Protein AF-A0A942XYI8-F1 (afdb_monomer_lite)

Structure (mmCIF, N/CA/C/O backbone):
data_AF-A0A942XYI8-F1
#
_entry.id   AF-A0A942XYI8-F1
#
loop_
_atom_site.group_PDB
_atom_site.id
_atom_site.type_symbol
_atom_site.label_atom_id
_atom_site.label_alt_id
_atom_site.label_comp_id
_atom_site.label_asym_id
_atom_site.label_entity_id
_atom_site.label_seq_id
_atom_site.pdbx_PDB_ins_code
_atom_site.Cartn_x
_atom_site.Cartn_y
_atom_site.Cartn_z
_atom_site.occupancy
_atom_site.B_iso_or_equiv
_atom_site.auth_seq_id
_atom_site.auth_comp_id
_atom_site.auth_asym_id
_atom_site.auth_atom_id
_atom_site.pdbx_PDB_model_num
ATOM 1 N N . MET A 1 1 ? -16.463 -12.224 -6.361 1.00 61.50 1 MET A N 1
ATOM 2 C CA . MET A 1 1 ? -16.285 -11.635 -7.706 1.00 61.50 1 MET A CA 1
ATOM 3 C C . MET A 1 1 ? -14.887 -11.996 -8.179 1.00 61.50 1 MET A C 1
ATOM 5 O O . MET A 1 1 ? -13.958 -11.790 -7.410 1.00 61.50 1 MET A O 1
ATOM 9 N N . ASN A 1 2 ? -14.727 -12.576 -9.372 1.00 79.62 2 ASN A N 1
ATOM 10 C CA . ASN A 1 2 ? -13.398 -12.927 -9.888 1.00 79.62 2 ASN A CA 1
ATOM 11 C C . ASN A 1 2 ? -12.793 -11.692 -10.559 1.00 79.62 2 ASN A C 1
ATOM 13 O O . ASN A 1 2 ? -13.269 -11.268 -11.609 1.00 79.62 2 ASN A O 1
ATOM 17 N N . ARG A 1 3 ? -11.785 -11.090 -9.922 1.00 83.06 3 ARG A N 1
ATOM 18 C CA . ARG A 1 3 ? -11.098 -9.883 -10.396 1.00 83.06 3 ARG A CA 1
ATOM 19 C C . ARG A 1 3 ? -9.611 -10.192 -10.534 1.00 83.06 3 ARG A C 1
ATOM 21 O O . ARG A 1 3 ? -8.987 -10.621 -9.570 1.00 83.06 3 ARG A O 1
ATOM 28 N N . ILE A 1 4 ? -9.059 -9.971 -11.723 1.00 88.62 4 ILE A N 1
ATOM 29 C CA . ILE A 1 4 ? -7.613 -9.990 -11.966 1.00 88.62 4 ILE A CA 1
ATOM 30 C C . ILE A 1 4 ? -7.151 -8.537 -11.991 1.00 88.62 4 ILE A C 1
ATOM 32 O O . ILE A 1 4 ? -7.759 -7.710 -12.667 1.00 88.62 4 ILE A O 1
ATOM 36 N N . ILE A 1 5 ? -6.100 -8.228 -11.237 1.00 84.62 5 ILE A N 1
ATOM 37 C CA . ILE A 1 5 ? -5.498 -6.896 -11.178 1.00 84.62 5 ILE A CA 1
ATOM 38 C C . ILE A 1 5 ? -4.072 -7.044 -11.687 1.00 84.62 5 ILE A C 1
ATOM 40 O O . ILE A 1 5 ? -3.310 -7.853 -11.158 1.00 84.62 5 ILE A O 1
ATOM 44 N N . LEU A 1 6 ? -3.727 -6.278 -12.717 1.00 89.31 6 LEU A N 1
ATOM 45 C CA . LEU A 1 6 ? -2.380 -6.246 -13.266 1.00 89.31 6 LEU A CA 1
ATOM 46 C C . LEU A 1 6 ? -1.696 -4.960 -12.812 1.00 89.31 6 LEU A C 1
ATOM 48 O O . LEU A 1 6 ? -2.211 -3.868 -13.037 1.00 89.31 6 LEU A O 1
ATOM 52 N N . ILE A 1 7 ? -0.543 -5.104 -12.167 1.00 87.56 7 ILE A N 1
ATOM 53 C CA . ILE A 1 7 ? 0.278 -3.991 -11.692 1.00 87.56 7 ILE A CA 1
ATOM 54 C C . ILE A 1 7 ? 1.649 -4.154 -12.336 1.00 87.56 7 ILE A C 1
ATOM 56 O O . ILE A 1 7 ? 2.275 -5.203 -12.198 1.00 87.56 7 ILE A O 1
ATOM 60 N N . GLY A 1 8 ? 2.098 -3.127 -13.051 1.00 87.56 8 GLY A N 1
ATOM 61 C CA . GLY A 1 8 ? 3.414 -3.078 -13.677 1.00 87.56 8 GLY A CA 1
ATOM 62 C C . GLY A 1 8 ? 4.168 -1.833 -13.230 1.00 87.56 8 GLY A C 1
ATOM 63 O O . GLY A 1 8 ? 3.575 -0.771 -13.080 1.00 87.56 8 GLY A O 1
ATOM 64 N N . ASN A 1 9 ? 5.477 -1.963 -13.045 1.00 90.38 9 ASN A N 1
ATOM 65 C CA . ASN A 1 9 ? 6.398 -0.884 -12.677 1.00 90.38 9 ASN A CA 1
ATOM 66 C C . ASN A 1 9 ? 7.217 -0.390 -13.886 1.00 90.38 9 ASN A C 1
ATOM 68 O O . ASN A 1 9 ? 8.319 0.124 -13.727 1.00 90.38 9 ASN A O 1
ATOM 72 N N . GLY A 1 10 ? 6.710 -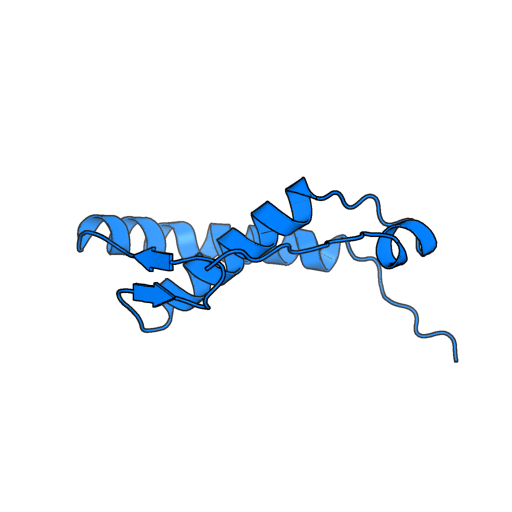0.572 -15.111 1.00 90.06 10 GLY A N 1
ATOM 73 C CA . GLY A 1 10 ? 7.441 -0.222 -16.334 1.00 90.06 10 GLY A CA 1
ATOM 74 C C . GLY A 1 10 ? 7.796 1.266 -16.427 1.00 90.06 10 GLY A C 1
ATOM 75 O O . GLY A 1 10 ? 8.869 1.596 -16.920 1.00 90.06 10 GLY A O 1
ATOM 76 N N . PHE A 1 11 ? 6.933 2.147 -15.906 1.00 90.19 11 PHE A N 1
ATOM 77 C CA . PHE A 1 11 ? 7.209 3.584 -15.801 1.00 90.19 11 PHE A CA 1
ATOM 78 C C . PHE A 1 11 ? 8.397 3.857 -14.871 1.00 90.19 11 PHE A C 1
ATOM 80 O O . PHE A 1 11 ? 9.355 4.509 -15.276 1.00 90.19 11 PHE A O 1
ATOM 87 N N . ASP A 1 12 ? 8.355 3.304 -13.660 1.00 89.62 12 ASP A N 1
ATOM 88 C CA . ASP A 1 12 ? 9.391 3.470 -12.642 1.00 89.62 12 ASP A CA 1
ATOM 89 C C . ASP A 1 12 ? 10.745 2.953 -13.152 1.00 89.62 12 ASP A C 1
ATOM 91 O O . ASP A 1 12 ? 11.750 3.662 -13.091 1.00 89.62 12 ASP A O 1
ATOM 95 N N . LEU A 1 13 ? 10.761 1.761 -13.759 1.00 88.44 13 LEU A N 1
ATOM 96 C CA . LEU A 1 13 ? 11.971 1.169 -14.336 1.00 88.44 13 LEU A CA 1
ATOM 97 C C . LEU A 1 13 ? 12.535 1.990 -15.503 1.00 88.44 13 LEU A C 1
ATOM 99 O O . LEU A 1 13 ? 13.754 2.121 -15.607 1.00 88.44 13 LEU A O 1
ATOM 103 N N . ALA A 1 14 ? 11.681 2.569 -16.355 1.00 94.25 14 ALA A N 1
ATOM 104 C CA . ALA A 1 14 ? 12.116 3.434 -17.456 1.00 94.25 14 ALA A CA 1
ATOM 105 C C . ALA A 1 14 ? 12.808 4.721 -16.970 1.00 94.25 14 ALA A C 1
ATOM 107 O O . ALA A 1 14 ? 13.607 5.295 -17.706 1.00 94.25 14 ALA A O 1
ATOM 108 N N . HIS A 1 15 ? 12.548 5.134 -15.726 1.00 90.38 15 HIS A N 1
ATOM 109 C CA . HIS A 1 15 ? 13.143 6.313 -15.091 1.00 90.38 15 HIS A CA 1
ATOM 110 C C . HIS A 1 15 ? 14.176 5.953 -14.009 1.00 90.38 15 HIS A C 1
ATOM 112 O O . HIS A 1 15 ? 14.557 6.798 -13.203 1.00 90.38 15 HIS A O 1
ATOM 118 N N . GLY A 1 16 ? 14.645 4.700 -13.971 1.00 86.25 16 GLY A N 1
ATOM 119 C CA . GLY A 1 16 ? 15.688 4.262 -13.039 1.00 86.25 16 GLY A CA 1
ATOM 120 C C . GLY A 1 16 ? 15.240 4.154 -11.577 1.00 86.25 16 GLY A C 1
ATOM 121 O O . GLY A 1 16 ? 16.086 4.052 -10.689 1.00 86.25 16 GLY A O 1
ATOM 122 N N . LEU A 1 17 ? 13.933 4.153 -11.309 1.00 86.56 17 LEU A N 1
ATOM 123 C CA . LEU A 1 17 ? 13.378 3.975 -9.972 1.00 86.56 17 LEU A CA 1
ATOM 124 C C . LEU A 1 17 ? 13.249 2.471 -9.665 1.00 86.56 17 LEU A C 1
ATOM 126 O O . LEU A 1 17 ? 12.524 1.756 -10.363 1.00 86.5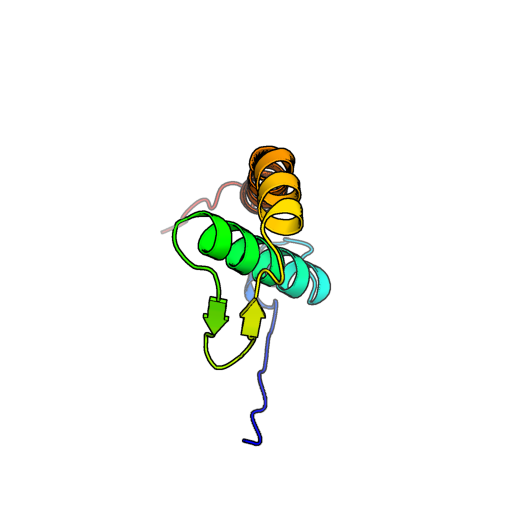6 17 LEU A O 1
ATOM 130 N N . PRO A 1 18 ? 13.919 1.955 -8.619 1.00 86.31 18 PRO A N 1
ATOM 131 C CA . PRO A 1 18 ? 13.948 0.526 -8.323 1.00 86.31 18 PRO A CA 1
ATOM 132 C C . PRO A 1 18 ? 12.726 0.100 -7.494 1.00 86.31 18 PRO A C 1
ATOM 134 O O . PRO A 1 18 ? 12.867 -0.410 -6.382 1.00 86.31 18 PRO A O 1
ATOM 137 N N . THR A 1 19 ? 11.515 0.334 -8.000 1.00 87.81 19 THR A N 1
ATOM 138 C CA . THR A 1 19 ? 10.286 -0.079 -7.310 1.00 87.81 19 THR A CA 1
ATOM 139 C C . THR A 1 19 ? 9.923 -1.521 -7.636 1.00 87.81 19 THR A C 1
ATOM 141 O O . THR A 1 19 ? 10.258 -2.065 -8.689 1.00 87.81 19 THR A O 1
ATOM 144 N N . SER A 1 20 ? 9.216 -2.166 -6.716 1.00 87.31 20 SER A N 1
ATOM 145 C CA . SER A 1 20 ? 8.739 -3.536 -6.856 1.00 87.31 20 SER A CA 1
ATOM 146 C C . SER A 1 20 ? 7.253 -3.643 -6.524 1.00 87.31 20 SER A C 1
ATOM 148 O O . SER A 1 20 ? 6.665 -2.772 -5.881 1.00 87.31 20 SER A O 1
ATOM 150 N N . TYR A 1 21 ? 6.642 -4.776 -6.874 1.00 88.38 21 TYR A N 1
ATOM 151 C CA . TYR A 1 21 ? 5.287 -5.105 -6.420 1.00 88.38 21 TYR A CA 1
ATOM 152 C C . TYR A 1 21 ? 5.136 -5.011 -4.889 1.00 88.38 21 TYR A C 1
ATOM 154 O O . TYR A 1 21 ? 4.099 -4.580 -4.385 1.00 88.38 21 TYR A O 1
ATOM 162 N N . ALA A 1 22 ? 6.175 -5.367 -4.126 1.00 88.19 22 ALA A N 1
ATOM 1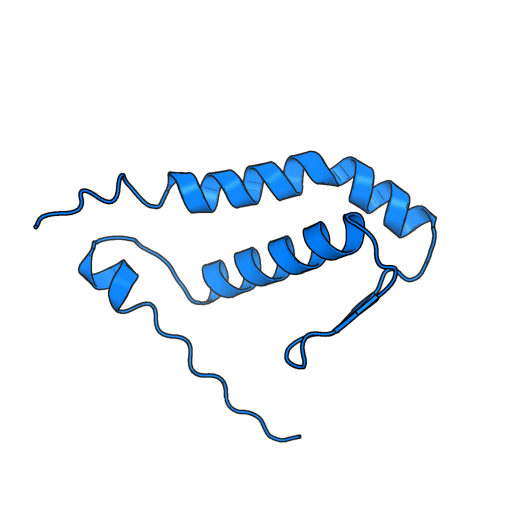63 C CA . ALA A 1 22 ? 6.135 -5.268 -2.670 1.00 88.19 22 ALA A CA 1
ATOM 164 C C . ALA A 1 22 ? 6.011 -3.812 -2.191 1.00 88.19 22 ALA A C 1
ATOM 166 O O . ALA A 1 22 ? 5.347 -3.555 -1.186 1.00 88.19 22 ALA A O 1
ATOM 167 N N . ASP A 1 23 ? 6.608 -2.861 -2.909 1.00 87.56 23 ASP A N 1
ATOM 168 C CA . ASP A 1 23 ? 6.504 -1.434 -2.591 1.00 87.56 23 ASP A CA 1
ATOM 169 C C . ASP A 1 23 ? 5.099 -0.910 -2.860 1.00 87.56 23 ASP A C 1
ATOM 171 O O . ASP A 1 23 ? 4.537 -0.227 -2.003 1.00 87.56 23 ASP A O 1
ATOM 175 N N . PHE A 1 24 ? 4.482 -1.336 -3.968 1.00 88.06 24 PHE A N 1
ATOM 176 C CA . PHE A 1 24 ? 3.072 -1.059 -4.238 1.00 88.06 24 PHE A CA 1
ATOM 177 C C . PHE A 1 24 ? 2.178 -1.540 -3.088 1.00 88.06 24 PHE A C 1
ATOM 179 O O . PHE A 1 24 ? 1.387 -0.766 -2.550 1.00 88.06 24 PHE A O 1
ATOM 186 N N . ILE A 1 25 ? 2.332 -2.798 -2.660 1.00 89.50 25 ILE A N 1
ATOM 187 C CA . ILE A 1 25 ? 1.506 -3.371 -1.589 1.00 89.50 25 ILE A CA 1
ATOM 188 C C . ILE A 1 25 ? 1.692 -2.612 -0.269 1.00 89.50 25 ILE A C 1
ATOM 190 O O . ILE A 1 25 ? 0.709 -2.304 0.406 1.00 89.50 25 ILE A O 1
ATOM 194 N N . ARG A 1 26 ? 2.931 -2.259 0.097 1.00 87.75 26 ARG A N 1
ATOM 195 C CA . ARG A 1 26 ? 3.217 -1.472 1.310 1.00 87.75 26 ARG A CA 1
ATOM 196 C C . ARG A 1 26 ? 2.595 -0.078 1.251 1.00 87.75 26 ARG A C 1
ATOM 198 O O . ARG A 1 26 ? 1.977 0.346 2.233 1.00 87.75 26 ARG A O 1
ATOM 205 N N . GLY A 1 27 ? 2.732 0.615 0.121 1.00 87.25 27 GLY A N 1
ATOM 206 C CA . GLY A 1 27 ? 2.142 1.937 -0.091 1.00 87.25 27 GLY A CA 1
ATOM 207 C C . GLY A 1 27 ? 0.618 1.888 -0.008 1.00 87.25 27 GLY A C 1
ATOM 208 O O . GLY A 1 27 ? 0.016 2.619 0.779 1.00 87.25 27 GLY A O 1
ATOM 209 N N . TYR A 1 28 ? 0.002 0.947 -0.726 1.00 88.88 28 TYR A N 1
ATOM 210 C CA . TYR A 1 28 ? -1.443 0.738 -0.717 1.00 88.88 28 TYR A CA 1
ATOM 211 C C . TYR A 1 28 ? -1.980 0.488 0.701 1.00 88.88 28 TYR A C 1
ATOM 213 O O . TYR A 1 28 ? -2.859 1.217 1.159 1.00 88.88 28 TYR A O 1
ATOM 221 N N . TYR A 1 29 ? -1.394 -0.444 1.463 1.00 87.25 29 TYR A N 1
ATOM 222 C CA . TYR A 1 29 ? -1.809 -0.683 2.853 1.00 87.25 29 TYR A CA 1
ATOM 223 C C . TYR A 1 29 ? -1.656 0.543 3.756 1.00 87.25 29 TYR A C 1
ATOM 225 O O . TYR A 1 29 ? -2.479 0.761 4.648 1.00 87.25 29 TYR A O 1
ATOM 233 N N . THR A 1 30 ? -0.600 1.330 3.557 1.00 86.44 30 THR A N 1
ATOM 234 C CA . THR A 1 30 ? -0.353 2.521 4.377 1.00 86.44 30 THR A CA 1
ATOM 235 C C . THR A 1 30 ? -1.403 3.596 4.105 1.00 86.44 30 THR A C 1
ATOM 237 O O . THR A 1 30 ? -1.951 4.156 5.054 1.00 86.44 30 THR A O 1
ATOM 240 N N . ILE A 1 31 ? -1.765 3.810 2.836 1.00 86.31 31 ILE A N 1
ATOM 241 C CA . ILE A 1 31 ? -2.848 4.719 2.438 1.00 86.31 31 ILE A CA 1
ATOM 242 C C . ILE A 1 31 ? -4.180 4.288 3.062 1.00 86.31 31 ILE A C 1
ATOM 244 O O . ILE A 1 31 ? -4.865 5.119 3.656 1.00 86.31 31 ILE A O 1
ATOM 248 N N . GLN A 1 32 ? -4.535 3.001 2.989 1.00 88.06 32 GLN A N 1
ATOM 249 C CA . GLN A 1 32 ? -5.797 2.511 3.558 1.00 88.06 32 GLN A CA 1
ATOM 250 C C . GLN A 1 32 ? -5.868 2.744 5.074 1.00 88.06 32 GLN A C 1
ATOM 252 O O . GLN A 1 32 ? -6.892 3.196 5.582 1.00 88.06 32 GLN A O 1
ATOM 257 N N . LYS A 1 33 ? -4.771 2.494 5.804 1.00 85.81 33 LYS A N 1
ATOM 258 C CA . LYS A 1 33 ? -4.702 2.743 7.254 1.00 85.81 33 LYS A CA 1
ATOM 259 C C . LYS A 1 33 ? -4.826 4.225 7.598 1.00 85.81 33 LYS A C 1
ATOM 261 O O . LYS A 1 33 ? -5.532 4.557 8.543 1.00 85.81 33 LYS A O 1
ATOM 266 N N . LEU A 1 34 ? -4.166 5.106 6.845 1.00 85.25 34 LEU A N 1
ATOM 267 C CA . LEU A 1 34 ? -4.254 6.552 7.065 1.00 85.25 34 LEU A CA 1
ATOM 268 C C . LEU A 1 34 ? -5.680 7.066 6.834 1.00 85.25 34 LEU A C 1
ATOM 270 O O . LEU A 1 34 ? -6.216 7.751 7.700 1.00 85.25 34 LEU A O 1
ATOM 274 N N . LYS A 1 35 ? -6.328 6.653 5.739 1.00 86.00 35 LYS A N 1
ATOM 275 C CA . LYS A 1 35 ? -7.733 6.997 5.464 1.00 86.00 35 LYS A CA 1
ATOM 276 C C . LYS A 1 35 ? -8.683 6.500 6.555 1.00 86.00 35 LYS A C 1
ATOM 278 O O . LYS A 1 35 ? -9.636 7.185 6.910 1.00 86.00 35 LYS A O 1
ATOM 283 N N . LEU A 1 36 ? -8.422 5.316 7.110 1.00 86.50 36 LEU A N 1
ATOM 284 C CA . LEU A 1 36 ? -9.217 4.770 8.209 1.00 86.50 36 LEU A CA 1
ATOM 285 C C . LEU A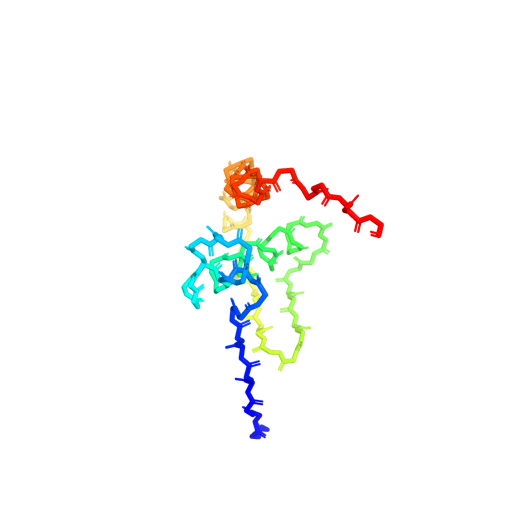 1 36 ? -9.127 5.658 9.464 1.00 86.50 36 LEU A C 1
ATOM 287 O O . LEU A 1 36 ? -10.139 5.925 10.105 1.00 86.50 36 LEU A O 1
ATOM 291 N N . LEU A 1 37 ? -7.942 6.196 9.772 1.00 83.69 37 LEU A N 1
ATOM 292 C CA . LEU A 1 37 ? -7.762 7.149 10.876 1.00 83.69 37 LEU A CA 1
ATOM 293 C C . LEU A 1 37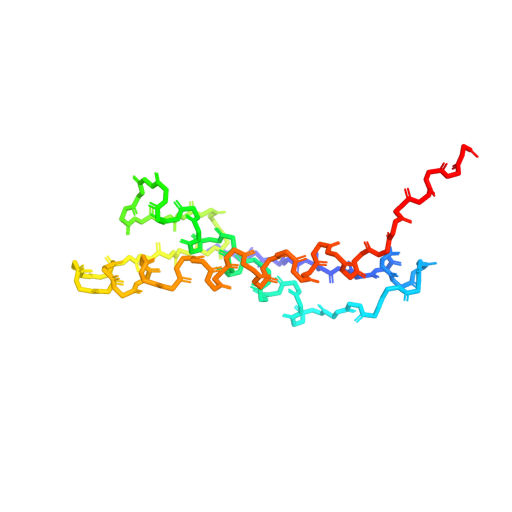 ? -8.473 8.495 10.643 1.00 83.69 37 LEU A C 1
ATOM 295 O O . LEU A 1 37 ? -8.874 9.146 11.606 1.00 83.69 37 LEU A O 1
ATOM 299 N N . GLU A 1 38 ? -8.665 8.910 9.389 1.00 83.31 38 GLU A N 1
ATOM 300 C CA . GLU A 1 38 ? -9.250 10.214 9.042 1.00 83.31 38 GLU A CA 1
ATOM 301 C C . GLU A 1 38 ? -10.769 10.316 9.239 1.00 83.31 38 GLU A C 1
ATOM 303 O O . GLU A 1 38 ? -11.285 11.431 9.297 1.00 83.31 38 GLU A O 1
ATOM 308 N N . GLY A 1 39 ? -11.506 9.210 9.406 1.00 70.06 39 GLY A N 1
ATOM 309 C CA . GLY A 1 39 ? -12.949 9.340 9.651 1.00 70.06 39 GLY A CA 1
ATOM 310 C C . GLY A 1 39 ? -13.816 8.084 9.632 1.00 70.06 39 GLY A C 1
ATOM 311 O O . GLY A 1 39 ? -15.028 8.220 9.781 1.00 70.06 39 GLY A O 1
ATOM 312 N N . GLY A 1 40 ? -13.255 6.878 9.480 1.00 69.75 40 GLY A N 1
ATOM 313 C CA . GLY A 1 40 ? -14.040 5.642 9.358 1.00 69.75 40 GLY A CA 1
ATOM 314 C C . GLY A 1 40 ? -13.632 4.550 10.349 1.00 69.75 40 GLY A C 1
ATOM 315 O O . GLY A 1 40 ? -12.473 4.426 10.721 1.00 69.75 40 GLY A O 1
ATOM 316 N N . SER A 1 41 ? -14.581 3.718 10.778 1.00 70.50 41 SER A N 1
ATOM 317 C CA . SER A 1 41 ? -14.281 2.437 11.449 1.00 70.50 41 SER A CA 1
ATOM 318 C C . SER A 1 41 ? -14.014 1.305 10.451 1.00 70.50 41 SER A C 1
ATOM 320 O O . SER A 1 41 ? -13.413 0.287 10.802 1.00 70.50 41 SER A O 1
ATOM 322 N N . GLU A 1 42 ? -14.438 1.496 9.203 1.00 77.44 42 GLU A N 1
ATOM 323 C CA . GLU A 1 42 ? -14.324 0.551 8.102 1.00 77.44 42 GLU A CA 1
ATOM 324 C C . GLU A 1 42 ? -14.081 1.307 6.793 1.00 77.44 42 GLU A C 1
ATOM 326 O O . GLU A 1 42 ? -14.678 2.355 6.546 1.00 77.44 42 GLU A O 1
ATOM 331 N N . LEU A 1 43 ? -13.205 0.755 5.959 1.00 82.75 43 LEU A N 1
ATOM 332 C CA . LEU A 1 43 ? -12.939 1.219 4.607 1.00 82.75 43 LEU A CA 1
ATOM 333 C C . LEU A 1 43 ? -12.968 0.010 3.676 1.00 82.75 43 LEU A C 1
ATOM 335 O O . LEU A 1 43 ? -12.327 -1.004 3.949 1.00 82.75 43 LEU A O 1
ATOM 339 N N . ASN A 1 44 ? -13.735 0.112 2.597 1.00 86.00 44 ASN A N 1
ATOM 340 C CA . ASN A 1 44 ? -13.820 -0.895 1.549 1.00 86.00 44 ASN A CA 1
ATOM 341 C C . ASN A 1 44 ? -13.787 -0.180 0.195 1.00 86.00 44 ASN A C 1
ATOM 343 O O . ASN A 1 44 ? -14.586 0.725 -0.032 1.00 86.00 44 ASN A O 1
ATOM 347 N N . ASP A 1 45 ? -12.843 -0.552 -0.665 1.00 86.06 45 ASP A N 1
ATOM 348 C CA . ASP A 1 45 ? -12.662 0.020 -2.006 1.00 86.06 45 ASP A CA 1
ATOM 349 C C . ASP A 1 45 ? -12.833 -1.023 -3.126 1.00 86.06 45 ASP A C 1
ATOM 351 O O . ASP A 1 45 ? -12.270 -0.887 -4.212 1.00 86.06 45 ASP A O 1
ATOM 355 N N . ASP A 1 46 ? -13.571 -2.102 -2.847 1.00 84.69 46 ASP A N 1
ATOM 356 C CA . ASP A 1 46 ? -13.778 -3.272 -3.710 1.00 84.69 46 ASP A CA 1
ATOM 357 C C . ASP A 1 46 ? -12.516 -4.101 -4.014 1.00 84.69 46 ASP A C 1
ATOM 359 O O . ASP A 1 46 ? -12.615 -5.162 -4.641 1.00 84.69 46 ASP A O 1
ATOM 363 N N . LEU A 1 47 ? -11.330 -3.646 -3.601 1.00 84.62 47 LEU A N 1
ATOM 364 C CA . LEU A 1 47 ? -10.066 -4.379 -3.696 1.00 84.62 47 LEU A CA 1
ATOM 365 C C . LEU A 1 47 ? -9.667 -4.939 -2.331 1.00 84.62 47 LEU A C 1
ATOM 367 O O . LEU A 1 47 ? -9.246 -6.092 -2.232 1.00 84.62 47 LEU A O 1
ATOM 371 N N . CYS A 1 48 ? -9.823 -4.137 -1.279 1.00 84.19 48 CYS A N 1
ATOM 372 C CA . CYS A 1 48 ? -9.500 -4.496 0.090 1.00 84.19 48 CYS A CA 1
ATOM 373 C C . CYS A 1 48 ? -10.518 -3.896 1.068 1.00 84.19 48 CYS A C 1
ATOM 375 O O . CYS A 1 48 ? -10.952 -2.754 0.921 1.00 84.19 48 CYS A O 1
ATOM 377 N N . SER A 1 49 ? -10.856 -4.661 2.110 1.00 85.50 49 SER A N 1
ATOM 378 C CA . SER A 1 49 ? -11.588 -4.157 3.273 1.00 85.50 49 SER A CA 1
ATOM 379 C C . SER A 1 49 ? -10.657 -4.105 4.478 1.00 85.50 49 SER A C 1
ATOM 381 O O . SER A 1 49 ? -10.037 -5.106 4.841 1.00 85.50 49 SER A O 1
ATOM 383 N N . VAL A 1 50 ? -10.571 -2.932 5.101 1.00 85.25 50 VAL A N 1
ATOM 384 C CA . VAL A 1 50 ? -9.818 -2.702 6.334 1.00 85.25 50 VAL A CA 1
ATOM 385 C C . VAL A 1 50 ? -10.782 -2.195 7.397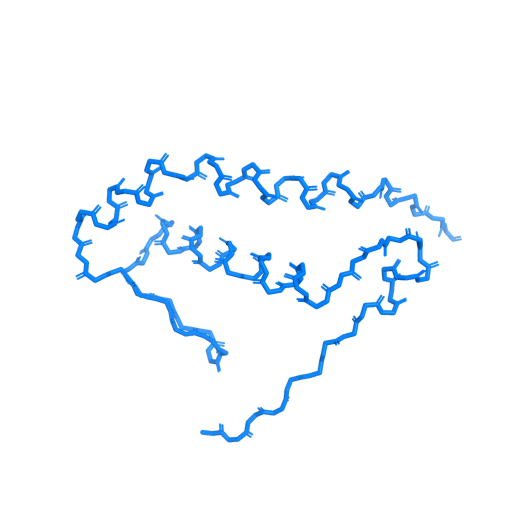 1.00 85.25 50 VAL A C 1
ATOM 387 O O . VAL A 1 50 ? -11.535 -1.250 7.165 1.00 85.25 50 VAL A O 1
ATOM 390 N N . LYS A 1 51 ? -10.756 -2.821 8.574 1.00 85.62 51 LYS A N 1
ATOM 391 C CA . LYS A 1 51 ? -11.595 -2.458 9.719 1.00 85.62 51 LYS A CA 1
ATOM 392 C C . LYS A 1 51 ? -10.744 -2.340 10.971 1.00 85.62 51 LYS A C 1
ATOM 394 O O . LYS A 1 51 ? -9.783 -3.092 11.135 1.00 85.62 51 LYS A O 1
ATOM 399 N N . ILE A 1 52 ? -11.117 -1.425 11.858 1.00 82.31 52 ILE A N 1
ATOM 400 C CA . ILE A 1 52 ? -10.586 -1.393 13.221 1.00 82.31 52 ILE A CA 1
ATOM 401 C C . ILE A 1 52 ? -11.577 -2.118 14.127 1.00 82.31 52 ILE A C 1
ATOM 403 O O . ILE A 1 52 ? -12.713 -1.679 14.294 1.00 82.31 52 ILE A O 1
ATOM 407 N N . SER A 1 53 ? -11.139 -3.237 14.700 1.00 83.38 53 SER A N 1
ATOM 408 C CA . SER A 1 53 ? -12.002 -4.145 15.459 1.00 83.38 53 SER A CA 1
ATOM 409 C C . SER A 1 53 ? -12.401 -3.595 16.827 1.00 83.38 53 SER A C 1
ATOM 411 O O . SER A 1 53 ? -13.476 -3.923 17.324 1.00 83.38 53 SER A O 1
ATOM 413 N N . ASN A 1 54 ? -11.550 -2.779 17.459 1.00 84.50 54 ASN A N 1
ATOM 414 C CA . ASN A 1 54 ? -11.826 -2.228 18.783 1.00 84.50 54 ASN A CA 1
ATOM 415 C C . ASN A 1 54 ? -11.205 -0.821 18.996 1.00 84.50 54 ASN A C 1
ATOM 417 O O . ASN A 1 54 ? -10.325 -0.395 18.244 1.00 84.50 54 ASN A O 1
ATOM 421 N N . PRO A 1 55 ? -11.637 -0.077 20.033 1.00 83.25 55 PRO A N 1
ATOM 422 C CA . PRO A 1 55 ? -11.125 1.266 20.322 1.00 83.25 55 PRO A CA 1
ATOM 423 C C . PRO A 1 55 ? -9.637 1.336 20.713 1.00 83.25 55 PRO A C 1
ATOM 425 O O . PRO A 1 55 ? -9.006 2.368 20.491 1.00 83.25 55 PRO A O 1
ATOM 428 N N . GLU A 1 56 ? -9.062 0.276 21.283 1.00 87.19 56 GLU A N 1
ATOM 429 C CA . GLU A 1 56 ? -7.641 0.225 21.657 1.00 87.19 56 GLU A CA 1
ATOM 430 C C . GLU A 1 56 ? -6.740 0.075 20.427 1.00 87.19 56 GLU A C 1
ATOM 432 O O . GLU A 1 56 ? -5.727 0.763 20.322 1.00 87.19 56 GLU A O 1
ATOM 437 N N . ASP A 1 57 ? -7.161 -0.713 19.437 1.00 84.56 57 ASP A N 1
ATOM 438 C CA . ASP A 1 57 ? -6.507 -0.814 18.132 1.00 84.56 57 ASP A CA 1
ATOM 439 C C . ASP A 1 57 ? -6.501 0.550 17.431 1.00 84.56 57 ASP A C 1
ATOM 441 O O . ASP A 1 57 ? -5.501 0.931 16.820 1.00 84.56 57 ASP A O 1
ATOM 445 N N . ARG A 1 58 ? -7.587 1.330 17.571 1.00 84.56 58 ARG A N 1
ATOM 446 C CA . ARG A 1 58 ? -7.644 2.709 17.063 1.00 84.56 58 ARG A CA 1
ATOM 447 C C . ARG A 1 58 ? -6.618 3.599 17.755 1.00 84.56 58 ARG A C 1
ATOM 449 O O . ARG A 1 58 ? -5.866 4.287 17.074 1.00 84.56 58 ARG A O 1
ATOM 456 N N . LYS A 1 59 ? -6.563 3.581 19.091 1.00 87.19 59 LYS A N 1
ATOM 457 C CA . LYS A 1 59 ? -5.587 4.371 19.865 1.00 87.19 59 LYS A CA 1
ATOM 458 C C . LYS A 1 59 ? -4.149 3.989 19.523 1.00 87.19 59 LYS A C 1
ATOM 460 O O . LYS A 1 59 ? -3.298 4.865 19.376 1.00 87.19 59 LYS A O 1
ATOM 465 N N . LEU A 1 60 ? -3.882 2.692 19.374 1.00 85.12 60 LEU A N 1
ATOM 466 C CA . LEU A 1 60 ? -2.586 2.185 18.946 1.00 85.12 60 LEU A CA 1
ATOM 467 C C . LEU A 1 60 ? -2.244 2.736 17.559 1.00 85.12 60 LEU A C 1
ATOM 469 O O . LEU A 1 60 ? -1.180 3.320 17.379 1.00 85.12 60 LEU A O 1
ATOM 473 N N . MET A 1 61 ? -3.162 2.626 16.600 1.00 83.31 61 MET A N 1
ATOM 474 C CA . MET A 1 61 ? -2.959 3.097 15.231 1.00 83.31 61 MET A CA 1
ATOM 475 C C . MET A 1 61 ? -2.748 4.620 15.152 1.00 83.31 61 MET A C 1
ATOM 477 O O . MET A 1 61 ? -1.854 5.065 14.435 1.00 83.31 61 MET A O 1
ATOM 481 N N . GLU A 1 62 ? -3.477 5.415 15.943 1.00 85.88 62 GLU A N 1
ATOM 482 C CA . GLU A 1 62 ? -3.256 6.866 16.077 1.00 85.88 62 GLU A CA 1
ATOM 483 C C . GLU A 1 62 ? -1.853 7.188 16.609 1.00 85.88 62 GLU A C 1
ATOM 485 O O . GLU A 1 62 ? -1.170 8.067 16.083 1.00 85.88 62 GLU A O 1
ATOM 490 N N . LYS A 1 63 ? -1.352 6.426 17.591 1.00 86.69 63 LYS A N 1
ATOM 491 C CA . LYS A 1 63 ? 0.027 6.576 18.088 1.00 86.69 63 LYS A CA 1
ATOM 492 C C . LYS A 1 63 ? 1.068 6.314 16.991 1.00 86.69 63 LYS A C 1
ATOM 494 O O . LYS A 1 63 ? 2.128 6.937 16.984 1.00 86.69 63 LYS A O 1
ATOM 499 N N . PHE A 1 64 ? 0.767 5.417 16.052 1.00 82.56 64 PHE A N 1
ATOM 500 C CA . PHE A 1 64 ? 1.619 5.121 14.899 1.00 82.56 64 PHE A CA 1
ATOM 501 C C . PHE A 1 64 ? 1.371 6.038 13.692 1.00 82.56 64 PHE A C 1
ATOM 503 O O . PHE A 1 64 ? 2.112 5.935 12.714 1.00 82.56 64 PHE A O 1
ATOM 510 N N . ARG A 1 65 ? 0.402 6.964 13.741 1.00 84.50 65 ARG A N 1
ATOM 511 C CA . ARG A 1 65 ? 0.022 7.814 12.599 1.00 84.50 65 ARG A CA 1
ATOM 512 C C . ARG A 1 65 ? 1.213 8.552 11.994 1.00 84.50 65 ARG A C 1
ATOM 514 O O . ARG A 1 65 ? 1.428 8.474 10.792 1.00 84.50 65 ARG A O 1
ATOM 521 N N . TRP A 1 66 ? 2.039 9.182 12.828 1.00 81.75 66 TRP A N 1
ATOM 522 C CA . TRP A 1 66 ? 3.255 9.870 12.379 1.00 81.75 66 TRP A CA 1
ATOM 523 C C . TRP A 1 66 ? 4.256 8.922 11.692 1.00 81.75 66 TRP A C 1
ATOM 525 O O . TRP A 1 66 ? 4.842 9.282 10.675 1.00 81.75 66 TRP A O 1
ATOM 535 N N . MET A 1 67 ? 4.409 7.682 12.175 1.00 79.94 67 MET A N 1
ATOM 536 C CA . MET A 1 67 ? 5.265 6.685 11.514 1.00 79.94 67 MET A CA 1
ATOM 537 C C . MET A 1 67 ? 4.704 6.240 10.161 1.00 79.94 67 MET A C 1
ATOM 539 O O . MET A 1 67 ? 5.471 6.038 9.221 1.00 79.94 67 MET A O 1
ATOM 543 N N . LEU A 1 68 ? 3.382 6.094 10.048 1.00 78.44 68 LEU A N 1
ATOM 544 C CA . LEU A 1 68 ? 2.719 5.762 8.785 1.00 78.44 68 LEU A CA 1
ATOM 545 C C . LEU A 1 68 ? 2.892 6.898 7.765 1.00 78.44 68 LEU A C 1
ATOM 547 O O . LEU A 1 68 ? 3.293 6.640 6.631 1.00 78.44 68 LEU A O 1
ATOM 551 N N . SER A 1 69 ? 2.694 8.151 8.187 1.00 75.75 69 SER A N 1
ATOM 552 C CA . SER A 1 69 ? 2.907 9.333 7.344 1.00 75.75 69 SER A CA 1
ATOM 553 C C . SER A 1 69 ? 4.363 9.474 6.891 1.00 75.75 69 SER A C 1
ATOM 555 O O . SER A 1 69 ? 4.621 9.758 5.725 1.00 75.75 69 SER A O 1
ATOM 557 N N . ASN A 1 70 ? 5.328 9.213 7.776 1.00 74.38 70 ASN A N 1
ATOM 558 C CA . ASN A 1 70 ? 6.746 9.290 7.423 1.00 74.38 70 ASN A CA 1
ATOM 559 C C . ASN A 1 70 ? 7.185 8.181 6.474 1.00 74.38 70 ASN A C 1
ATOM 561 O O . ASN A 1 70 ? 7.968 8.437 5.564 1.00 74.38 70 ASN A O 1
ATOM 565 N N . ASN A 1 71 ? 6.693 6.954 6.666 1.00 66.38 71 ASN A N 1
ATOM 566 C CA . ASN A 1 71 ? 6.980 5.873 5.731 1.00 66.38 71 ASN A CA 1
ATOM 567 C C . ASN A 1 71 ? 6.428 6.200 4.338 1.00 66.38 71 ASN A C 1
ATOM 569 O O . ASN A 1 71 ? 7.154 6.007 3.371 1.00 66.38 71 ASN A O 1
ATOM 573 N N . MET A 1 72 ? 5.228 6.791 4.227 1.00 66.06 72 MET A N 1
ATOM 574 C CA . MET A 1 72 ? 4.730 7.322 2.947 1.00 66.06 72 MET A CA 1
ATOM 575 C C . MET A 1 72 ? 5.638 8.404 2.364 1.00 66.06 72 MET A C 1
ATOM 577 O O . MET A 1 72 ? 5.960 8.345 1.181 1.00 66.06 72 MET A O 1
ATOM 581 N N . LEU A 1 73 ? 6.100 9.356 3.181 1.00 59.88 73 LEU A N 1
ATOM 582 C CA . LEU A 1 73 ? 7.015 10.404 2.723 1.00 59.88 73 LEU A CA 1
ATOM 583 C C . LEU A 1 73 ? 8.322 9.827 2.164 1.00 59.88 73 LEU A C 1
ATOM 585 O O . LEU A 1 73 ? 8.835 10.340 1.179 1.00 59.88 73 LEU A O 1
ATOM 589 N N . ARG A 1 74 ? 8.856 8.746 2.750 1.00 59.75 74 ARG A N 1
ATOM 590 C CA . ARG A 1 74 ? 10.058 8.070 2.227 1.00 59.75 74 ARG A CA 1
ATOM 591 C C . ARG A 1 74 ? 9.831 7.457 0.849 1.00 59.75 74 ARG A C 1
ATOM 593 O O . ARG A 1 74 ? 10.761 7.447 0.052 1.00 59.75 74 ARG A O 1
ATOM 600 N N . TYR A 1 75 ? 8.623 6.970 0.564 1.00 56.44 75 TYR A N 1
ATOM 601 C CA . TYR A 1 75 ? 8.279 6.497 -0.775 1.00 56.44 75 TYR A CA 1
ATOM 602 C C . TYR A 1 75 ? 8.192 7.654 -1.768 1.00 56.44 75 TYR A C 1
ATOM 604 O O . TYR A 1 75 ? 8.744 7.527 -2.849 1.00 56.44 75 TYR A O 1
ATOM 612 N N . VAL A 1 76 ? 7.592 8.788 -1.389 1.00 54.66 76 VAL A N 1
ATOM 613 C CA . VAL A 1 76 ? 7.488 9.979 -2.256 1.00 54.66 76 VAL A CA 1
ATOM 614 C C . VAL A 1 76 ? 8.851 10.638 -2.491 1.00 54.66 76 VAL A C 1
ATOM 616 O O . VAL A 1 76 ? 9.163 10.992 -3.617 1.00 54.66 76 VAL A O 1
ATOM 619 N N . ASN A 1 77 ? 9.697 10.744 -1.466 1.00 51.44 77 ASN A N 1
ATOM 620 C CA . ASN A 1 77 ? 11.010 11.394 -1.564 1.00 51.44 77 ASN A CA 1
ATOM 621 C C . ASN A 1 77 ? 12.076 10.536 -2.273 1.00 51.44 77 ASN A C 1
ATOM 623 O O . ASN A 1 77 ? 13.105 11.066 -2.679 1.00 51.44 77 ASN A O 1
ATOM 627 N N . ASN A 1 78 ? 11.857 9.221 -2.398 1.00 51.88 78 ASN A N 1
ATOM 628 C CA . ASN A 1 78 ? 12.693 8.339 -3.221 1.00 51.88 78 ASN A CA 1
ATOM 629 C C . ASN A 1 78 ? 12.250 8.311 -4.693 1.00 51.88 78 ASN A C 1
ATOM 631 O O . ASN A 1 78 ? 12.968 7.760 -5.527 1.00 51.88 78 ASN A O 1
ATOM 635 N N . VAL A 1 79 ? 11.095 8.898 -5.026 1.00 52.16 79 VAL A N 1
ATOM 636 C CA . VAL A 1 79 ? 10.791 9.303 -6.398 1.00 52.16 79 VAL A CA 1
ATOM 637 C C . VAL A 1 79 ? 11.582 10.591 -6.600 1.00 52.16 79 VAL A C 1
ATOM 639 O O . VAL A 1 79 ? 11.170 11.651 -6.137 1.00 52.16 79 VAL A O 1
ATOM 642 N N . GLY A 1 80 ? 12.788 10.472 -7.165 1.00 49.53 80 GLY A N 1
ATOM 643 C CA . GLY A 1 80 ? 13.638 11.625 -7.468 1.00 49.53 80 GLY A CA 1
ATOM 644 C C . GLY A 1 80 ? 12.846 12.711 -8.197 1.00 49.53 80 GLY A C 1
ATOM 645 O O . GLY A 1 80 ? 11.865 12.394 -8.871 1.00 49.53 80 GLY A O 1
ATOM 646 N N . GLU A 1 81 ? 13.249 13.975 -8.017 1.00 49.97 81 GLU A N 1
ATOM 647 C CA . GLU A 1 81 ? 12.639 15.137 -8.674 1.00 49.97 81 GLU A CA 1
ATOM 648 C C . GLU A 1 81 ? 12.232 14.781 -10.102 1.00 49.97 81 GLU A C 1
ATOM 650 O O . GLU A 1 81 ? 13.081 14.525 -10.959 1.00 49.97 81 GLU A O 1
ATOM 655 N N . ILE A 1 82 ? 10.919 14.724 -10.339 1.00 50.56 82 ILE A N 1
ATOM 656 C CA . ILE A 1 82 ? 10.372 14.536 -11.674 1.00 50.56 82 ILE A CA 1
ATOM 657 C C . ILE A 1 82 ? 10.697 15.834 -12.404 1.00 50.56 82 ILE A C 1
ATOM 659 O O . ILE A 1 82 ? 9.951 16.811 -12.338 1.00 50.56 82 ILE A O 1
ATOM 663 N N . THR A 1 83 ? 11.863 15.881 -13.036 1.00 42.31 83 THR A N 1
ATOM 664 C CA . THR A 1 83 ? 12.180 16.921 -14.000 1.00 42.31 83 THR A CA 1
ATOM 665 C C . THR A 1 83 ? 11.250 16.657 -15.171 1.00 42.31 83 THR A C 1
ATOM 667 O O . THR A 1 83 ? 11.460 15.738 -15.957 1.00 42.31 83 THR A O 1
ATOM 670 N N . LEU A 1 84 ? 10.155 17.414 -15.227 1.00 39.12 84 LEU A N 1
ATOM 671 C CA . LEU A 1 84 ? 9.325 17.515 -16.416 1.00 39.12 84 LEU A CA 1
ATOM 672 C C . LEU A 1 84 ? 10.216 18.075 -17.527 1.00 39.12 84 LEU A C 1
ATOM 674 O O . LEU A 1 84 ? 10.454 19.278 -17.585 1.00 39.12 84 LEU A O 1
ATOM 678 N N . THR A 1 85 ? 10.765 17.202 -18.364 1.00 42.56 85 THR A N 1
ATOM 679 C CA . THR A 1 85 ? 11.280 17.607 -19.669 1.00 42.56 85 THR A CA 1
ATOM 680 C C . THR A 1 85 ? 10.095 17.721 -20.615 1.00 42.56 85 THR A C 1
ATOM 682 O O . THR A 1 85 ? 9.369 16.740 -20.794 1.00 42.56 85 THR A O 1
ATOM 685 N N . GLU A 1 86 ? 9.894 18.935 -21.134 1.00 46.41 86 GLU A N 1
ATOM 686 C CA . GLU A 1 86 ? 8.931 19.281 -22.191 1.00 46.41 86 GLU A CA 1
ATOM 687 C C . GLU A 1 86 ? 9.100 18.425 -23.455 1.00 46.41 86 GLU A C 1
ATOM 689 O O . GLU A 1 86 ? 10.253 18.048 -23.778 1.00 46.41 86 GLU A O 1
#

Radius of gyration: 15.81 Å; chains: 1; bounding box: 32×32×44 Å

Foldseek 3Di:
DDDDDDDDCPVCVVVVRPDDPVNVVLLVVLVLLLVCLVDHQWDDPPVDIDGDPDVVSSVVSVVCNVVSVVVNVVVVPSPDPPPPDD

Secondary structure (DSSP, 8-state):
---------HHHHHTT----HHHHHHHHHHHHHHHHHHH-SEEE-SS-EEE--SHHHHHHHHHTHHHHHHHHHHHHHTS-------

pLDDT: mean 78.61, std 13.82, range [39.12, 94.25]

Sequence (86 aa):
MNRIILIGNGFDLAHGLPTSYADFIRGYYTIQKLKLLEGGSELNDDLCSVKISNPEDRKLMEKFRWMLSNNMLRYVNNVGEITLTE